Protein AF-A0A316Z2H0-F1 (afdb_monomer)

Mean predicted aligned error: 21.76 Å

Solvent-accessible surface area (backbone atoms only — not comparable to full-atom values): 9349 Å² total; per-residue (Å²): 137,85,83,83,74,70,73,88,50,58,78,60,72,73,54,81,74,76,73,54,72,86,78,50,83,75,79,82,84,76,80,70,89,84,63,73,76,82,62,99,48,74,68,82,72,55,87,59,96,74,53,71,68,60,54,53,52,52,51,50,52,53,52,53,50,51,50,50,52,51,44,41,70,78,36,76,67,56,48,99,81,66,79,25,86,70,83,69,86,74,57,73,74,58,55,57,58,50,52,58,56,48,64,77,54,66,87,75,69,83,86,52,82,67,54,56,52,52,52,52,50,52,54,51,53,55,54,58,60,73,69,59,78,88,81,75,87,82,129

Sequence (139 aa):
MSTSVPILYGPSAHVPLIKDPSLRVPPPIAAPQDLHPLPPSLADYFVYPFTLERAIVAERERREAARRAELHRLAPGWDEQGQGAVLVPTPRAQQQQQQQRAAEQATQQPRGPMDELVDHLAALDAKDQSNAPPSGPLF

Secondary structure (DSSP, 8-state):
------GGGTGGGGS-----GGGSPPPPPPPPS--PPPPSSGGGG---S--HHHHHHHHHHHHHHHHHHHHHHHSTT--TTS-S-------HHHHHHHHHHHHHHTTSPPPPHHHHHHHHHHHHHHHHHTT----PPP-

Structure (mmCIF, N/CA/C/O backbone):
data_AF-A0A316Z2H0-F1
#
_entry.id   AF-A0A316Z2H0-F1
#
loop_
_atom_site.group_PDB
_atom_site.id
_atom_site.type_symbol
_atom_site.label_atom_id
_atom_site.label_alt_id
_atom_site.label_comp_id
_atom_site.label_asym_id
_atom_site.label_entity_id
_atom_site.label_seq_id
_atom_site.pdbx_PDB_ins_code
_atom_site.Cartn_x
_atom_site.Cartn_y
_atom_site.Cartn_z
_atom_site.occupancy
_atom_site.B_iso_or_equiv
_atom_site.auth_seq_id
_atom_site.auth_comp_id
_atom_site.auth_asym_id
_atom_site.auth_atom_id
_atom_site.pdbx_PDB_model_num
ATOM 1 N N . MET A 1 1 ? 0.815 36.094 61.089 1.00 38.50 1 MET A N 1
ATOM 2 C CA . MET A 1 1 ? 1.223 37.103 60.089 1.00 38.50 1 MET A CA 1
ATOM 3 C C . MET A 1 1 ? 0.071 37.266 59.115 1.00 38.50 1 MET A C 1
ATOM 5 O O . MET A 1 1 ? -0.295 36.291 58.478 1.00 38.50 1 MET A O 1
ATOM 9 N N . SER A 1 2 ? -0.576 38.433 59.122 1.00 45.66 2 SER A N 1
ATOM 10 C CA . SER A 1 2 ? -1.806 38.709 58.369 1.00 45.66 2 SER A CA 1
ATOM 11 C C . SER A 1 2 ? -1.440 39.242 56.983 1.00 45.66 2 SER A C 1
ATOM 13 O O . SER A 1 2 ? -0.836 40.309 56.884 1.00 45.66 2 SER A O 1
ATOM 15 N N . THR A 1 3 ? -1.730 38.493 55.919 1.00 55.41 3 THR A N 1
ATOM 16 C CA . THR A 1 3 ? -1.497 38.939 54.541 1.00 55.41 3 THR A CA 1
ATOM 17 C C . THR A 1 3 ? -2.685 39.781 54.082 1.00 55.41 3 THR A C 1
ATOM 19 O O . THR A 1 3 ? -3.753 39.268 53.760 1.00 55.41 3 THR A O 1
ATOM 22 N N . SER A 1 4 ? -2.495 41.101 54.094 1.00 53.94 4 SER A N 1
ATOM 23 C CA . SER A 1 4 ? -3.435 42.082 53.546 1.00 53.94 4 SER A CA 1
ATOM 24 C C . SER A 1 4 ? -3.586 41.863 52.038 1.00 53.94 4 SER A C 1
ATOM 26 O O . SER A 1 4 ? -2.646 42.088 51.275 1.00 53.94 4 SER A O 1
ATOM 28 N N . VAL A 1 5 ? -4.751 41.376 51.608 1.00 63.56 5 VAL A N 1
ATOM 29 C CA . VAL A 1 5 ? -5.108 41.268 50.188 1.00 63.56 5 VAL A CA 1
ATOM 30 C C . VAL A 1 5 ? -5.555 42.660 49.712 1.00 63.56 5 VAL A C 1
ATOM 32 O O . VAL A 1 5 ? -6.405 43.268 50.364 1.00 63.56 5 VAL A O 1
ATOM 35 N N . PRO A 1 6 ? -5.001 43.209 48.616 1.00 58.66 6 PRO A N 1
ATOM 36 C CA . PRO A 1 6 ? -5.325 44.559 48.162 1.00 58.66 6 PRO A CA 1
ATOM 37 C C . PRO A 1 6 ? -6.818 44.722 47.818 1.00 58.66 6 PRO A C 1
ATOM 39 O O . PRO A 1 6 ? -7.381 43.964 47.028 1.00 58.66 6 PRO A O 1
ATOM 42 N N . ILE A 1 7 ? -7.430 45.771 48.384 1.00 63.41 7 ILE A N 1
ATOM 43 C CA . ILE A 1 7 ? -8.868 46.124 48.338 1.00 63.41 7 ILE A CA 1
ATOM 44 C C . ILE A 1 7 ? -9.407 46.322 46.905 1.00 63.41 7 ILE A C 1
ATOM 46 O O . ILE A 1 7 ? -10.610 46.227 46.668 1.00 63.41 7 ILE A O 1
ATOM 50 N N . LEU A 1 8 ? -8.525 46.532 45.924 1.00 60.00 8 LEU A N 1
ATOM 51 C CA . LEU A 1 8 ? -8.875 46.800 44.523 1.00 60.00 8 LEU A CA 1
ATOM 52 C C . LEU A 1 8 ? -9.614 45.645 43.824 1.00 60.00 8 LEU A C 1
ATOM 54 O O . LEU A 1 8 ? -10.297 45.879 42.833 1.00 60.00 8 LEU A O 1
ATOM 58 N N . TYR A 1 9 ? -9.519 44.421 44.348 1.00 57.22 9 TYR A N 1
ATOM 59 C CA . TYR A 1 9 ? -10.196 43.241 43.794 1.00 57.22 9 TYR A CA 1
ATOM 60 C C . TYR A 1 9 ? -11.470 42.844 44.564 1.00 57.22 9 TYR A C 1
ATOM 62 O O . TYR A 1 9 ? -12.126 41.866 44.209 1.00 57.22 9 TYR A O 1
ATOM 70 N N . GLY A 1 10 ? -11.846 43.606 45.602 1.00 65.69 10 GLY A N 1
ATOM 71 C CA . GLY A 1 10 ? -13.047 43.384 46.417 1.00 65.69 10 GLY A CA 1
ATOM 72 C C . GLY A 1 10 ? -14.365 43.296 45.627 1.00 65.69 10 GLY A C 1
ATOM 73 O O . GLY A 1 10 ? -15.106 42.337 45.838 1.00 65.69 10 GLY A O 1
ATOM 74 N N . PRO A 1 11 ? -14.666 44.216 44.686 1.00 65.81 11 PRO A N 1
ATOM 75 C CA . PRO A 1 11 ? -15.882 44.113 43.871 1.00 65.81 11 PRO A CA 1
ATOM 76 C C . PRO A 1 11 ? -15.832 42.955 42.857 1.00 65.81 11 PRO A C 1
ATOM 78 O O . PRO A 1 11 ? -16.871 42.423 42.475 1.00 65.81 11 PRO A O 1
ATOM 81 N N . SER A 1 12 ? -14.635 42.513 42.459 1.00 59.12 12 SER A N 1
ATOM 82 C CA . SER A 1 12 ? -14.424 41.413 41.506 1.00 59.12 12 SER A CA 1
ATOM 83 C C . SER A 1 12 ? -14.640 40.031 42.130 1.00 59.12 12 SER A C 1
ATOM 85 O O . SER A 1 12 ? -14.915 39.072 41.414 1.00 59.12 12 SER A O 1
ATOM 87 N N . ALA A 1 13 ? -14.545 39.920 43.459 1.00 65.31 13 ALA A N 1
ATOM 88 C CA . ALA A 1 13 ? -14.751 38.671 44.196 1.00 65.31 13 ALA A CA 1
ATOM 89 C C . ALA A 1 13 ? -16.203 38.157 44.137 1.00 65.31 13 ALA A C 1
ATOM 91 O O . ALA A 1 13 ? -16.450 36.985 44.413 1.00 65.31 13 ALA A O 1
ATOM 92 N N . HIS A 1 14 ? -17.155 39.026 43.781 1.00 63.22 14 HIS A N 1
ATOM 93 C CA . HIS A 1 14 ? -18.581 38.705 43.692 1.00 63.22 14 HIS A CA 1
ATOM 94 C C . HIS A 1 14 ? -19.081 38.545 42.248 1.00 63.22 14 HIS A C 1
ATOM 96 O O . HIS A 1 14 ? -20.269 38.322 42.025 1.00 63.22 14 HIS A O 1
ATOM 102 N N . VAL A 1 15 ? -18.189 38.650 41.256 1.00 64.38 15 VAL A N 1
ATOM 103 C CA . VAL A 1 15 ? -18.537 38.343 39.868 1.00 64.38 15 VAL A CA 1
ATOM 104 C C . VAL A 1 15 ? -18.681 36.825 39.770 1.00 64.38 15 VAL A C 1
ATOM 106 O O . VAL A 1 15 ? -17.702 36.119 40.035 1.00 64.38 15 VAL A O 1
ATOM 109 N N . PRO A 1 16 ? -19.859 36.283 39.405 1.00 61.28 16 PRO A N 1
ATOM 110 C CA . PRO A 1 16 ? -19.970 34.866 39.118 1.00 61.28 16 PRO A CA 1
ATOM 111 C C . PRO A 1 16 ? -19.069 34.595 37.916 1.00 61.28 16 PRO A C 1
ATOM 113 O O . PRO A 1 16 ? -19.405 34.934 36.784 1.00 61.28 16 PRO A O 1
ATOM 116 N N . LEU A 1 17 ? -17.884 34.039 38.174 1.00 67.88 17 LEU A N 1
ATOM 117 C CA . LEU A 1 17 ? -16.990 33.553 37.136 1.00 67.88 17 LEU A CA 1
ATOM 118 C C . LEU A 1 17 ? -17.787 32.505 36.367 1.00 67.88 17 LEU A C 1
ATOM 120 O O . LEU A 1 17 ? -17.960 31.379 36.843 1.00 67.88 17 LEU A O 1
ATOM 124 N N . ILE A 1 18 ? -18.324 32.891 35.208 1.00 65.06 18 ILE A N 1
ATOM 125 C CA . ILE A 1 18 ? -18.903 31.954 34.257 1.00 65.06 18 ILE A CA 1
ATOM 126 C C . ILE A 1 18 ? -17.743 31.037 33.914 1.00 65.06 18 ILE A C 1
ATOM 128 O O . ILE A 1 18 ? -16.824 31.423 33.196 1.00 65.06 18 ILE A O 1
ATOM 132 N N . LYS A 1 19 ? -17.718 29.860 34.545 1.00 65.94 19 LYS A N 1
ATOM 133 C CA . LYS A 1 19 ? -16.667 28.884 34.305 1.00 65.94 19 LYS A CA 1
ATOM 134 C C . LYS A 1 19 ? -16.809 28.473 32.858 1.00 65.94 19 LYS A C 1
ATOM 136 O O . LYS A 1 19 ? -17.750 27.733 32.547 1.00 65.94 19 LYS A O 1
ATOM 141 N N . ASP A 1 20 ? -15.911 29.009 32.035 1.00 74.19 20 ASP A N 1
ATOM 142 C CA . ASP A 1 20 ? -15.793 28.707 30.620 1.00 74.19 20 ASP A CA 1
ATOM 143 C C . ASP A 1 20 ? -15.959 27.190 30.463 1.00 74.19 20 ASP A C 1
ATOM 145 O O . ASP A 1 20 ? -15.248 26.428 31.133 1.00 74.19 20 ASP A O 1
ATOM 149 N N . PRO A 1 21 ? -16.951 26.727 29.684 1.00 68.81 21 PRO A N 1
ATOM 150 C CA . PRO A 1 21 ? -17.181 25.301 29.499 1.00 68.81 21 PRO A CA 1
ATOM 151 C C . PRO A 1 21 ? -15.925 24.571 28.998 1.00 68.81 21 PRO A C 1
ATOM 153 O O . PRO A 1 21 ? -15.771 23.392 29.302 1.00 68.81 21 PRO A O 1
ATOM 156 N N . SER A 1 22 ? -14.994 25.273 28.343 1.00 72.69 22 SER A N 1
ATOM 157 C CA . SER A 1 22 ? -13.702 24.757 27.870 1.00 72.69 22 SER A CA 1
ATOM 158 C C . SER A 1 22 ? -12.724 24.408 29.000 1.00 72.69 22 SER A C 1
ATOM 160 O O . SER A 1 22 ? -11.786 23.647 28.788 1.00 72.69 22 SER A O 1
ATOM 162 N N . LEU A 1 23 ? -12.934 24.940 30.211 1.00 72.25 23 LEU A N 1
ATOM 163 C CA . LEU A 1 23 ? -12.147 24.614 31.408 1.00 72.25 23 LEU A CA 1
ATOM 164 C C . LEU A 1 23 ? -12.725 23.427 32.195 1.00 72.25 23 LEU A C 1
ATOM 166 O O . LEU A 1 23 ? -12.193 23.061 33.245 1.00 72.25 23 LEU A O 1
ATOM 170 N N . ARG A 1 24 ? -13.834 22.837 31.735 1.00 76.19 24 ARG A N 1
ATOM 171 C CA . ARG A 1 24 ? -14.420 21.640 32.344 1.00 76.19 24 ARG A CA 1
ATOM 172 C C . ARG A 1 24 ? -13.869 20.415 31.636 1.00 76.19 24 ARG A C 1
ATOM 174 O O . ARG A 1 24 ? -13.827 20.369 30.412 1.00 76.19 24 ARG A O 1
ATOM 181 N N . VAL A 1 25 ? -13.492 19.403 32.410 1.00 83.94 25 VAL A N 1
ATOM 182 C CA . VAL A 1 25 ? -13.171 18.087 31.853 1.00 83.94 25 VAL A CA 1
ATOM 183 C C . VAL A 1 25 ? -14.446 17.544 31.193 1.00 83.94 25 VAL A C 1
ATOM 185 O O . VAL A 1 25 ? -15.471 17.463 31.880 1.00 83.94 25 VAL A O 1
ATOM 188 N N . PRO A 1 26 ? -14.428 17.217 29.887 1.00 85.88 26 PRO A N 1
ATOM 189 C CA . PRO A 1 26 ? -15.577 16.610 29.232 1.00 85.88 26 PRO A CA 1
ATOM 190 C C . PRO A 1 26 ? -15.982 15.311 29.941 1.00 85.88 26 PRO A C 1
ATOM 192 O O . PRO A 1 26 ? -15.111 14.601 30.455 1.00 85.88 26 PRO A O 1
ATOM 195 N N . PRO A 1 27 ? -17.281 14.972 29.979 1.00 85.06 27 PRO A N 1
ATOM 196 C CA . PRO A 1 27 ? -17.705 13.686 30.508 1.00 85.06 27 PRO A CA 1
ATOM 197 C C . PRO A 1 27 ? -17.043 12.546 29.711 1.00 85.06 27 PRO A C 1
ATOM 199 O O . PRO A 1 27 ? -16.862 12.675 28.496 1.00 85.06 27 PRO A O 1
ATOM 202 N N . PRO A 1 28 ? -16.677 11.433 30.369 1.00 87.81 28 PRO A N 1
ATOM 203 C CA . PRO A 1 28 ? -16.083 10.293 29.687 1.00 87.81 28 PRO A CA 1
ATOM 204 C C . PRO A 1 28 ? -17.064 9.729 28.655 1.00 87.81 28 PRO A C 1
ATOM 206 O O . PRO A 1 28 ? -18.257 9.581 28.925 1.00 87.81 28 PRO A O 1
ATOM 209 N N . ILE A 1 29 ? -16.553 9.408 27.467 1.00 84.69 29 ILE A N 1
ATOM 210 C CA . ILE A 1 29 ? -17.350 8.800 26.401 1.00 84.69 29 ILE A CA 1
ATOM 211 C C . ILE A 1 29 ? -17.702 7.374 26.838 1.00 84.69 29 ILE A C 1
ATOM 213 O O . ILE A 1 29 ? -16.813 6.561 27.089 1.00 84.69 29 ILE A O 1
ATOM 217 N N . ALA A 1 30 ? -18.997 7.074 26.944 1.00 86.19 30 ALA A N 1
ATOM 218 C CA . ALA A 1 30 ? -19.465 5.714 27.172 1.00 86.19 30 ALA A CA 1
ATOM 219 C C . ALA A 1 30 ? -19.389 4.922 25.861 1.00 86.19 30 ALA A C 1
ATOM 221 O O . ALA A 1 30 ? -19.844 5.397 24.818 1.00 86.19 30 ALA A O 1
ATOM 222 N N . ALA A 1 31 ? -18.826 3.715 25.914 1.00 81.75 31 ALA A N 1
ATOM 223 C CA . ALA A 1 31 ? -18.862 2.811 24.775 1.00 81.75 31 ALA A CA 1
ATOM 224 C C . ALA A 1 31 ? -20.319 2.384 24.494 1.00 81.75 31 ALA A C 1
ATOM 226 O O . ALA A 1 31 ? -21.063 2.112 25.444 1.00 81.75 31 ALA A O 1
ATOM 227 N N . PRO A 1 32 ? -20.749 2.329 23.222 1.00 84.44 32 PRO A N 1
ATOM 228 C CA . PRO A 1 32 ? -22.066 1.810 22.878 1.00 84.44 32 PRO A CA 1
ATOM 229 C C . PRO A 1 32 ? -22.183 0.337 23.292 1.00 84.44 32 PRO A C 1
ATOM 231 O O . PRO A 1 32 ? -21.220 -0.422 23.199 1.00 84.44 32 PRO A O 1
ATOM 234 N N . GLN A 1 33 ? -23.372 -0.064 23.750 1.00 79.50 33 GLN A N 1
ATOM 235 C CA . GLN A 1 33 ? -23.625 -1.439 24.205 1.00 79.50 33 GLN A CA 1
ATOM 236 C C . GLN A 1 33 ? -23.672 -2.452 23.055 1.00 79.50 33 GLN A C 1
ATOM 238 O O . GLN A 1 33 ? -23.434 -3.633 23.278 1.00 79.50 33 GLN A O 1
ATOM 243 N N . ASP A 1 34 ? -23.945 -1.992 21.834 1.00 79.25 34 ASP A N 1
ATOM 244 C CA . ASP A 1 34 ? -24.004 -2.828 20.633 1.00 79.25 34 ASP A CA 1
ATOM 245 C C . ASP A 1 34 ? -22.657 -2.835 19.894 1.00 79.25 34 ASP A C 1
ATOM 247 O O . ASP A 1 34 ? -22.543 -2.535 18.706 1.00 79.25 34 ASP A O 1
ATOM 251 N N . LEU A 1 35 ? -21.587 -3.103 20.643 1.00 76.06 35 LEU A N 1
ATOM 252 C CA . LEU A 1 35 ? -20.312 -3.483 20.053 1.00 76.06 35 LEU A CA 1
ATOM 253 C C . LEU A 1 35 ? -20.401 -4.971 19.734 1.00 76.06 35 LEU A C 1
ATOM 255 O O . LEU A 1 35 ? -20.277 -5.814 20.624 1.00 76.06 35 LEU A O 1
ATOM 259 N N . HIS A 1 36 ? -20.625 -5.293 18.461 1.00 70.44 36 HIS A N 1
ATOM 260 C CA . HIS A 1 36 ? -20.479 -6.662 17.987 1.00 70.44 36 HIS A CA 1
ATOM 261 C C . HIS A 1 36 ? -19.114 -7.219 18.421 1.00 70.44 36 HIS A C 1
ATOM 263 O O . HIS A 1 36 ? -18.117 -6.484 18.410 1.00 70.44 36 HIS A O 1
ATOM 269 N N . PRO A 1 37 ? -19.050 -8.495 18.834 1.00 81.31 37 PRO A N 1
ATOM 270 C CA . PRO A 1 37 ? -17.797 -9.080 19.277 1.00 81.31 37 PRO A CA 1
ATOM 271 C C . PRO A 1 37 ? -16.759 -8.971 18.162 1.00 81.31 37 PRO A C 1
ATOM 273 O O . PRO A 1 37 ? -17.072 -9.183 16.989 1.00 81.31 37 PRO A O 1
ATOM 276 N N . LEU A 1 38 ? -15.518 -8.654 18.543 1.00 71.12 38 LEU A N 1
ATOM 277 C CA . LEU A 1 38 ? -14.402 -8.672 17.609 1.00 71.12 38 LEU A CA 1
ATOM 278 C C . LEU A 1 38 ? -14.323 -10.088 17.009 1.00 71.12 38 LEU A C 1
ATOM 280 O O . LEU A 1 38 ? -14.172 -11.051 17.771 1.00 71.12 38 LEU A O 1
ATOM 284 N N . PRO A 1 39 ? -14.454 -10.248 15.683 1.00 78.31 39 PRO A N 1
ATOM 285 C CA . PRO A 1 39 ? -14.320 -11.548 15.070 1.00 78.31 39 PRO A CA 1
ATOM 286 C C . PRO A 1 39 ? -12.874 -12.015 15.226 1.00 78.31 39 PRO A C 1
ATOM 288 O O . PRO A 1 39 ? -11.957 -11.198 15.358 1.00 78.31 39 PRO A O 1
ATOM 291 N N . PRO A 1 40 ? -12.641 -13.333 15.186 1.00 81.94 40 PRO A N 1
ATOM 292 C CA . PRO A 1 40 ? -11.293 -13.884 15.275 1.00 81.94 40 PRO A CA 1
ATOM 293 C C . PRO A 1 40 ? -10.374 -13.374 14.151 1.00 81.94 40 PRO A C 1
ATOM 295 O O . PRO A 1 40 ? -9.155 -13.404 14.303 1.00 81.94 40 PRO A O 1
ATOM 298 N N . SER A 1 41 ? -10.947 -12.891 13.042 1.00 83.00 41 SER A N 1
ATOM 299 C CA . SER A 1 41 ? -10.241 -12.286 11.918 1.00 83.00 41 SER A CA 1
ATOM 300 C C . SER A 1 41 ? -10.869 -10.950 11.522 1.00 83.00 41 SER A C 1
ATOM 302 O O . SER A 1 41 ? -12.076 -10.848 11.322 1.00 83.00 41 SER A O 1
ATOM 304 N N . LEU A 1 42 ? -10.031 -9.928 11.323 1.00 73.62 42 LEU A N 1
ATOM 305 C CA . LEU A 1 42 ? -10.439 -8.607 10.823 1.00 73.62 42 LEU A CA 1
ATOM 306 C C . LEU A 1 42 ? -11.047 -8.679 9.408 1.00 73.62 42 LEU A C 1
ATOM 308 O O . LEU A 1 42 ? -11.824 -7.808 9.020 1.00 73.62 42 LEU A O 1
ATOM 312 N N . ALA A 1 43 ? -10.711 -9.732 8.652 1.00 73.50 43 ALA A N 1
ATOM 313 C CA . ALA A 1 43 ? -11.191 -9.938 7.291 1.00 73.50 43 ALA A CA 1
ATOM 314 C C . ALA A 1 43 ? -12.719 -10.028 7.195 1.00 73.50 43 ALA A C 1
ATOM 316 O O . ALA A 1 43 ? -13.285 -9.592 6.197 1.00 73.50 43 ALA A O 1
ATOM 317 N N . ASP A 1 44 ? -13.385 -10.505 8.247 1.00 75.00 44 ASP A N 1
ATOM 318 C CA . ASP A 1 44 ? -14.837 -10.702 8.259 1.00 75.00 44 ASP A CA 1
ATOM 319 C C . ASP A 1 44 ? -15.616 -9.371 8.315 1.00 75.00 44 ASP A C 1
ATOM 321 O O . ASP A 1 44 ? -16.787 -9.322 7.946 1.00 75.00 44 ASP A O 1
ATOM 325 N N . TYR A 1 45 ? -14.959 -8.273 8.723 1.00 69.75 45 TYR A N 1
ATOM 326 C CA . TYR A 1 45 ? -15.516 -6.913 8.674 1.00 69.75 45 TYR A CA 1
ATOM 327 C C . TYR A 1 45 ? -15.132 -6.133 7.416 1.00 69.75 45 TYR A C 1
ATOM 329 O O . TYR A 1 45 ? -15.683 -5.053 7.173 1.00 69.75 45 TYR A O 1
ATOM 337 N N . PHE A 1 46 ? -14.208 -6.641 6.596 1.00 74.75 46 PHE A N 1
ATOM 338 C CA . PHE A 1 46 ? -13.882 -6.004 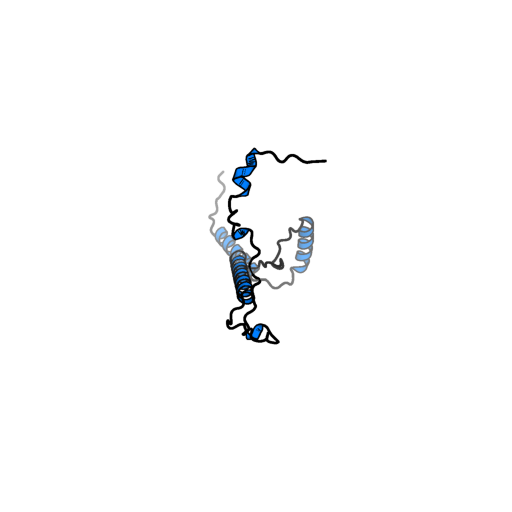5.327 1.00 74.75 46 PHE A CA 1
ATOM 339 C C . PHE A 1 46 ? -14.981 -6.299 4.305 1.00 74.75 46 PHE A C 1
ATOM 341 O O . PHE A 1 46 ? -14.906 -7.217 3.499 1.00 74.75 46 PHE A O 1
ATOM 348 N N . VAL A 1 47 ? -16.013 -5.456 4.323 1.00 73.06 47 VAL A N 1
ATOM 349 C CA . VAL A 1 47 ? -17.114 -5.464 3.346 1.00 73.06 47 VAL A CA 1
ATOM 350 C C . VAL A 1 47 ? -16.615 -5.140 1.930 1.00 73.06 47 VAL A C 1
ATOM 352 O O . VAL A 1 47 ? -17.259 -5.489 0.942 1.00 73.06 47 VAL A O 1
ATOM 355 N N . TYR A 1 48 ? -15.455 -4.490 1.810 1.00 69.31 48 TYR A N 1
ATOM 356 C CA . TYR A 1 48 ? -14.921 -4.052 0.530 1.00 69.31 48 TYR A CA 1
ATOM 357 C C . TYR A 1 48 ? -13.799 -4.967 0.013 1.00 69.31 48 TYR A C 1
ATOM 359 O O . TYR A 1 48 ? -12.813 -5.187 0.714 1.00 69.31 48 TYR A O 1
ATOM 367 N N . PRO A 1 49 ? -13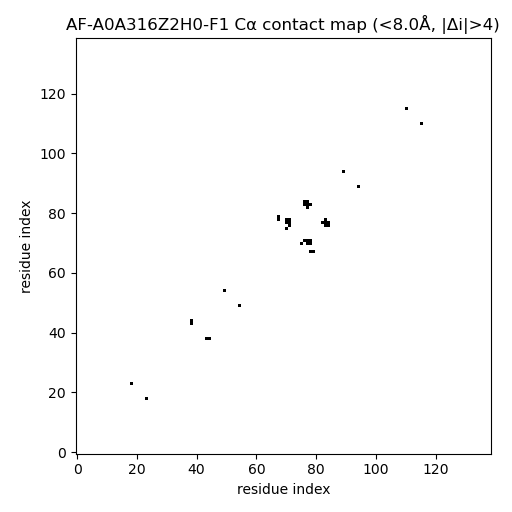.886 -5.439 -1.247 1.00 67.56 49 PRO A N 1
ATOM 368 C CA . PRO A 1 49 ? -12.899 -6.340 -1.853 1.00 67.56 49 PRO A CA 1
ATOM 369 C C . PRO A 1 49 ? -11.597 -5.636 -2.273 1.00 67.56 49 PRO A C 1
ATOM 371 O O . PRO A 1 49 ? -10.697 -6.275 -2.824 1.00 67.56 49 PRO A O 1
ATOM 374 N N . PHE A 1 50 ? -11.504 -4.318 -2.070 1.00 62.50 50 PHE A N 1
ATOM 375 C CA . PHE A 1 50 ? -10.322 -3.530 -2.387 1.00 62.50 50 PHE A CA 1
ATOM 376 C C . PHE A 1 50 ? -9.548 -3.231 -1.102 1.00 62.50 50 PHE A C 1
ATOM 378 O O . PHE A 1 50 ? -9.997 -2.498 -0.227 1.00 62.50 50 PHE A O 1
ATOM 385 N N . THR A 1 51 ? -8.357 -3.805 -0.997 1.00 71.88 51 THR A N 1
ATOM 386 C CA . THR A 1 51 ? -7.358 -3.403 -0.011 1.00 71.88 51 THR A CA 1
ATOM 387 C C . THR A 1 51 ? -6.410 -2.415 -0.686 1.00 71.88 51 THR A C 1
ATOM 389 O O . THR A 1 51 ? -6.018 -2.606 -1.845 1.00 71.88 51 THR A O 1
ATOM 392 N N . LEU A 1 52 ? -6.079 -1.316 -0.003 1.00 75.31 52 LEU A N 1
ATOM 393 C CA . LEU A 1 52 ? -5.217 -0.266 -0.561 1.00 75.31 52 LEU A CA 1
ATOM 394 C C . LEU A 1 52 ? -3.846 -0.831 -0.947 1.00 75.31 52 LEU A C 1
ATOM 396 O O . LEU A 1 52 ? -3.278 -0.457 -1.969 1.00 75.31 52 LEU A O 1
ATOM 400 N N . GLU A 1 53 ? -3.364 -1.802 -0.183 1.00 76.88 53 GLU A N 1
ATOM 401 C CA . GLU A 1 53 ? -2.120 -2.528 -0.392 1.00 76.88 53 GLU A CA 1
ATOM 402 C C . GLU A 1 53 ? -2.086 -3.182 -1.775 1.00 76.88 53 GLU A C 1
ATOM 404 O O . GLU A 1 53 ? -1.105 -3.046 -2.505 1.00 76.88 53 GLU A O 1
ATOM 409 N N . ARG A 1 54 ? -3.182 -3.837 -2.182 1.00 81.38 54 ARG A N 1
ATOM 410 C CA . ARG A 1 54 ? -3.263 -4.508 -3.485 1.00 81.38 54 ARG A CA 1
ATOM 411 C C . ARG A 1 54 ? -3.260 -3.507 -4.638 1.00 81.38 54 ARG A C 1
ATOM 413 O O . ARG A 1 54 ? -2.611 -3.757 -5.650 1.00 81.38 54 ARG A O 1
ATOM 420 N N . ALA A 1 55 ? -3.955 -2.381 -4.484 1.00 84.12 55 ALA A N 1
ATOM 421 C CA . ALA A 1 55 ? -3.976 -1.326 -5.495 1.00 84.12 55 ALA A CA 1
ATOM 422 C C . ALA A 1 55 ? -2.598 -0.659 -5.655 1.00 84.12 55 ALA A C 1
ATOM 424 O O . ALA A 1 55 ? -2.151 -0.435 -6.777 1.00 84.12 55 ALA A O 1
ATOM 425 N N . ILE A 1 56 ? -1.895 -0.402 -4.547 1.00 86.62 56 ILE A N 1
ATOM 426 C CA . ILE A 1 56 ? -0.556 0.204 -4.552 1.00 86.62 56 ILE A CA 1
ATOM 427 C C . ILE A 1 56 ? 0.472 -0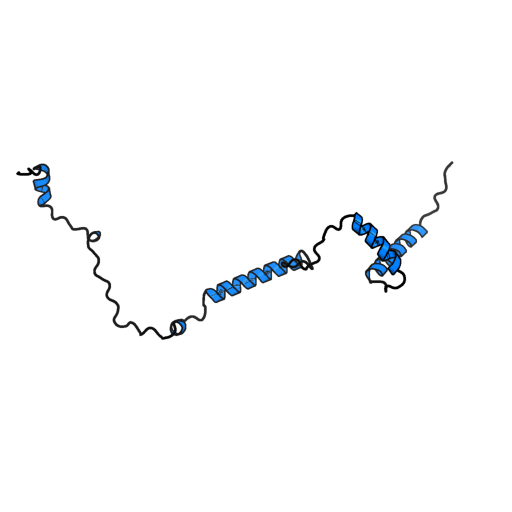.731 -5.202 1.00 86.62 56 ILE A C 1
ATOM 429 O O . ILE A 1 56 ? 1.288 -0.279 -6.007 1.00 86.62 56 ILE A O 1
ATOM 433 N N . VAL A 1 57 ? 0.426 -2.033 -4.892 1.00 89.62 57 VAL A N 1
ATOM 434 C CA . VAL A 1 57 ? 1.311 -3.034 -5.513 1.00 89.62 57 VAL A CA 1
ATOM 435 C C . VAL A 1 57 ? 1.053 -3.130 -7.018 1.00 89.62 57 VAL A C 1
ATOM 437 O O . VAL A 1 57 ? 2.001 -3.047 -7.797 1.00 89.62 57 VAL A O 1
ATOM 440 N N . ALA A 1 58 ? -0.212 -3.218 -7.437 1.00 89.31 58 ALA A N 1
ATOM 441 C CA . ALA A 1 58 ? -0.570 -3.294 -8.853 1.00 89.31 58 ALA A CA 1
ATOM 442 C C . ALA A 1 58 ? -0.133 -2.044 -9.640 1.00 89.31 58 ALA A C 1
ATOM 444 O O . ALA A 1 58 ? 0.378 -2.152 -10.755 1.00 89.31 58 ALA A O 1
ATOM 445 N N . GLU A 1 59 ? -0.287 -0.852 -9.058 1.00 92.31 59 GLU A N 1
ATOM 446 C CA . GLU A 1 59 ? 0.141 0.393 -9.702 1.00 92.31 59 GLU A CA 1
ATOM 447 C C . GLU A 1 59 ? 1.668 0.471 -9.832 1.00 92.31 59 GLU A C 1
ATOM 449 O O . GLU A 1 59 ? 2.195 0.888 -10.868 1.00 92.31 59 GLU A O 1
ATOM 454 N N . ARG A 1 60 ? 2.399 0.006 -8.812 1.00 92.88 60 ARG A N 1
ATOM 455 C CA . ARG A 1 60 ? 3.861 -0.085 -8.860 1.00 92.88 60 ARG A CA 1
ATOM 456 C C . ARG A 1 60 ? 4.326 -1.003 -9.991 1.00 92.88 60 ARG A C 1
ATOM 458 O O . ARG A 1 60 ? 5.176 -0.596 -10.780 1.00 92.88 60 ARG A O 1
ATOM 465 N N . GLU A 1 61 ? 3.759 -2.202 -10.098 1.00 93.69 61 GLU A N 1
ATOM 466 C CA . GLU A 1 61 ? 4.095 -3.161 -11.159 1.00 93.69 61 GLU A CA 1
ATOM 467 C C . GLU A 1 61 ? 3.806 -2.592 -12.550 1.00 93.69 61 GLU A C 1
ATOM 469 O O . GLU A 1 61 ? 4.631 -2.700 -13.459 1.00 93.69 61 GLU A O 1
ATOM 474 N N . ARG A 1 62 ? 2.665 -1.913 -12.710 1.00 94.31 62 ARG A N 1
ATOM 475 C CA . ARG A 1 62 ? 2.292 -1.259 -13.967 1.00 94.31 62 ARG A CA 1
ATOM 476 C C . ARG A 1 62 ? 3.308 -0.197 -14.379 1.00 94.31 62 ARG A C 1
ATOM 478 O O . ARG A 1 62 ? 3.691 -0.126 -15.548 1.00 94.31 62 ARG A O 1
ATOM 485 N N . ARG A 1 63 ? 3.765 0.613 -13.422 1.00 94.25 63 ARG A N 1
ATOM 486 C CA . ARG A 1 63 ? 4.763 1.661 -13.655 1.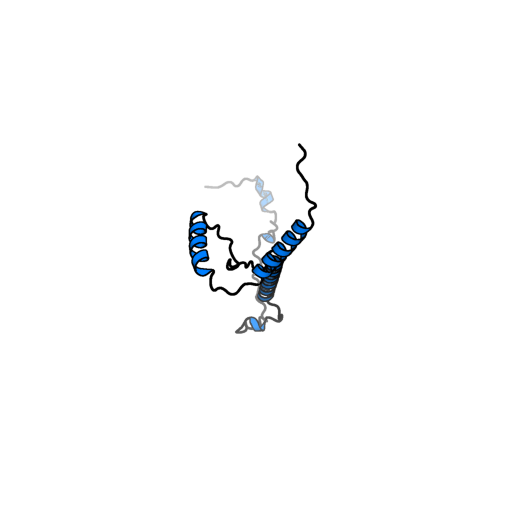00 94.25 63 ARG A CA 1
ATOM 487 C C . ARG A 1 63 ? 6.134 1.080 -14.003 1.00 94.25 63 ARG A C 1
ATOM 489 O O . ARG A 1 63 ? 6.793 1.587 -14.908 1.00 94.25 63 ARG A O 1
ATOM 496 N N . GLU A 1 64 ? 6.548 0.011 -13.328 1.00 91.44 64 GLU A N 1
ATOM 497 C CA . GLU A 1 64 ? 7.797 -0.699 -13.632 1.00 91.44 64 GLU A CA 1
ATOM 498 C C . GLU A 1 64 ? 7.757 -1.347 -15.025 1.00 91.44 64 GLU A C 1
ATOM 500 O O . GLU A 1 64 ? 8.709 -1.217 -15.793 1.00 91.44 64 GLU A O 1
ATOM 505 N N . ALA A 1 65 ? 6.635 -1.963 -15.405 1.00 91.19 65 ALA A N 1
ATOM 506 C CA . ALA A 1 65 ? 6.447 -2.521 -16.742 1.00 91.19 65 ALA A CA 1
ATOM 507 C C . ALA A 1 65 ? 6.508 -1.441 -17.835 1.00 91.19 65 ALA A C 1
ATOM 509 O O . ALA A 1 65 ? 7.176 -1.633 -18.852 1.00 91.19 65 ALA A O 1
ATOM 510 N N . ALA A 1 66 ? 5.868 -0.288 -17.613 1.00 92.81 66 ALA A N 1
ATOM 511 C CA . ALA A 1 66 ? 5.928 0.842 -18.538 1.00 92.81 66 ALA A CA 1
ATOM 512 C C . ALA A 1 66 ? 7.365 1.359 -18.710 1.00 92.81 66 ALA A C 1
ATOM 514 O O . ALA A 1 66 ? 7.815 1.550 -19.839 1.00 92.81 66 ALA A O 1
ATOM 515 N N . ARG A 1 67 ? 8.109 1.505 -17.605 1.00 91.25 67 ARG A N 1
ATOM 516 C CA . ARG A 1 67 ? 9.519 1.920 -17.630 1.00 91.25 67 ARG A CA 1
ATOM 517 C C . ARG A 1 67 ? 10.385 0.944 -18.424 1.00 91.25 67 ARG A C 1
ATOM 519 O O . ARG A 1 67 ? 11.191 1.370 -19.244 1.00 91.25 67 ARG A O 1
ATOM 526 N N . ARG A 1 68 ? 10.207 -0.362 -18.214 1.00 89.25 68 ARG A N 1
ATOM 527 C CA . ARG A 1 68 ? 10.948 -1.394 -18.957 1.00 89.25 68 ARG A CA 1
ATOM 528 C C . ARG A 1 68 ? 10.609 -1.387 -20.443 1.00 89.25 68 ARG A C 1
ATOM 530 O O . ARG A 1 68 ? 11.509 -1.525 -21.262 1.00 89.25 68 ARG A O 1
ATOM 537 N N . ALA A 1 69 ? 9.340 -1.191 -20.797 1.00 89.88 69 ALA A N 1
ATOM 538 C CA . ALA A 1 69 ? 8.926 -1.078 -22.193 1.00 89.88 69 ALA A CA 1
ATOM 539 C C . ALA A 1 69 ? 9.530 0.164 -22.872 1.00 89.88 69 ALA A C 1
ATOM 541 O O . ALA A 1 69 ? 9.971 0.086 -24.018 1.00 89.88 69 ALA A O 1
ATOM 542 N N . GLU A 1 70 ? 9.590 1.295 -22.164 1.00 90.19 70 GLU A N 1
ATOM 543 C CA . GLU A 1 70 ? 10.247 2.512 -22.643 1.00 90.19 70 GLU A CA 1
ATOM 544 C C . GLU A 1 70 ? 11.756 2.303 -22.827 1.00 90.19 70 GLU A C 1
ATOM 546 O O . GLU A 1 70 ? 12.289 2.625 -23.889 1.00 90.19 70 GLU A O 1
ATOM 551 N N . LEU A 1 71 ? 12.429 1.688 -21.850 1.00 86.31 71 LEU A N 1
ATOM 552 C CA . LEU A 1 71 ? 13.847 1.342 -21.951 1.00 86.31 71 LEU A CA 1
ATOM 553 C C . LEU A 1 71 ? 14.108 0.430 -23.156 1.00 86.31 71 LEU A C 1
ATOM 555 O O . LEU A 1 71 ? 14.985 0.717 -23.962 1.00 86.31 71 LEU A O 1
ATOM 559 N N . HIS A 1 72 ? 13.299 -0.618 -23.326 1.00 85.00 72 HIS A N 1
ATOM 560 C CA . HIS A 1 72 ? 13.415 -1.555 -24.442 1.00 85.00 72 HIS A CA 1
ATOM 561 C C . HIS A 1 72 ? 13.177 -0.879 -25.801 1.00 85.00 72 HIS A C 1
ATOM 563 O O . HIS A 1 72 ? 13.775 -1.262 -26.804 1.00 85.00 72 HIS A O 1
ATOM 569 N N . ARG A 1 73 ? 12.315 0.146 -25.846 1.00 89.75 73 ARG A N 1
ATOM 570 C CA . ARG A 1 73 ? 12.097 0.963 -27.045 1.00 89.75 73 ARG A CA 1
ATOM 571 C C . ARG A 1 73 ? 13.301 1.856 -27.361 1.00 89.75 73 ARG A C 1
ATOM 573 O O . 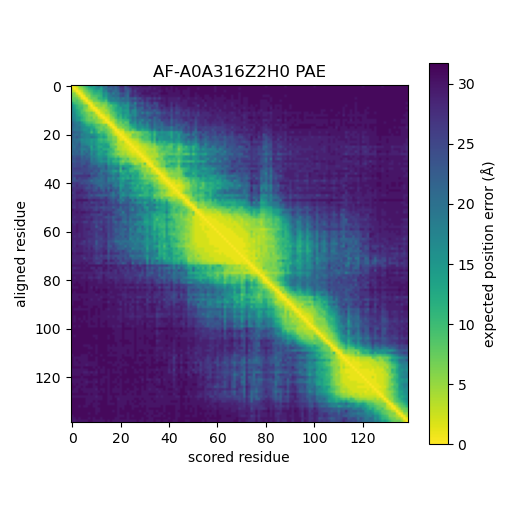ARG A 1 73 ? 13.638 1.998 -28.532 1.00 89.75 73 ARG A O 1
ATOM 580 N N . LEU A 1 74 ? 13.899 2.490 -26.351 1.00 86.62 74 LEU A N 1
ATOM 581 C CA . LEU A 1 74 ? 15.026 3.418 -26.517 1.00 86.62 74 LEU A CA 1
ATOM 582 C C . LEU A 1 74 ? 16.354 2.696 -26.772 1.00 86.62 74 LEU A C 1
ATOM 584 O O . LEU A 1 74 ? 17.179 3.184 -27.539 1.00 86.62 74 LEU A O 1
ATOM 588 N N . ALA A 1 75 ? 16.557 1.547 -26.136 1.00 78.06 75 ALA A N 1
ATOM 589 C CA . ALA A 1 75 ? 17.783 0.768 -26.195 1.00 78.06 75 ALA A CA 1
ATOM 590 C C . ALA A 1 75 ? 17.446 -0.735 -26.264 1.00 78.06 75 ALA A C 1
ATOM 592 O O . ALA A 1 75 ? 17.408 -1.422 -25.238 1.00 78.06 75 ALA A O 1
ATOM 593 N N . PRO A 1 76 ? 17.194 -1.268 -27.473 1.00 79.56 76 PRO A N 1
ATOM 594 C CA . PRO A 1 76 ? 16.967 -2.695 -27.671 1.00 79.56 76 PRO A CA 1
ATOM 595 C C . PRO A 1 76 ? 18.179 -3.494 -27.171 1.00 79.56 76 PRO A C 1
ATOM 597 O O . PRO A 1 76 ? 19.303 -3.264 -27.613 1.00 79.56 76 PRO A O 1
ATOM 600 N N . GLY A 1 77 ? 17.962 -4.417 -26.231 1.00 75.44 77 GLY A N 1
ATOM 601 C CA . GLY A 1 77 ? 19.027 -5.235 -25.636 1.00 75.44 77 GLY A CA 1
ATOM 602 C C . GLY A 1 77 ? 19.713 -4.638 -24.403 1.00 75.44 77 GLY A C 1
ATOM 603 O O . GLY A 1 77 ? 20.630 -5.266 -23.882 1.00 75.44 77 GLY A O 1
ATOM 604 N N . TRP A 1 78 ? 19.277 -3.472 -23.912 1.00 70.44 78 TRP A N 1
ATOM 605 C CA . TRP A 1 78 ? 19.634 -2.983 -22.578 1.00 70.44 78 TRP A CA 1
ATOM 606 C C . TRP A 1 78 ? 18.593 -3.425 -21.553 1.00 70.44 78 TRP A C 1
ATOM 608 O O . TRP A 1 78 ? 17.393 -3.215 -21.725 1.00 70.44 78 TRP A O 1
ATOM 618 N N . ASP A 1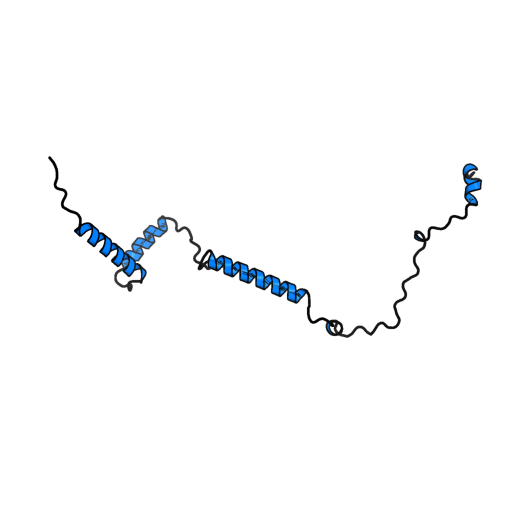 79 ? 19.059 -4.014 -20.464 1.00 74.50 79 ASP A N 1
ATOM 619 C CA . ASP A 1 79 ? 18.260 -4.413 -19.317 1.00 74.50 79 ASP A CA 1
ATOM 620 C C . ASP A 1 79 ? 18.645 -3.586 -18.078 1.00 74.50 79 ASP A C 1
ATOM 622 O O . ASP A 1 79 ? 19.772 -3.120 -17.917 1.00 74.50 79 ASP A O 1
ATOM 626 N N . GLU A 1 80 ? 17.698 -3.398 -17.154 1.00 67.06 80 GLU A N 1
ATOM 627 C CA . GLU A 1 80 ? 17.957 -2.681 -15.891 1.00 67.06 80 GLU A CA 1
ATOM 628 C C . GLU A 1 80 ? 18.954 -3.428 -14.976 1.00 67.06 80 GLU A C 1
ATOM 630 O O . GLU A 1 80 ? 19.423 -2.869 -13.987 1.00 67.06 80 GLU A O 1
ATOM 635 N N . GLN A 1 81 ? 19.267 -4.689 -15.296 1.00 67.75 81 GLN A N 1
ATOM 636 C CA . GLN A 1 81 ? 20.158 -5.577 -14.544 1.00 67.75 81 GLN A CA 1
ATOM 637 C C . GLN A 1 81 ? 21.608 -5.566 -15.060 1.00 67.75 81 GLN A C 1
ATOM 639 O O . GLN A 1 81 ? 22.467 -6.194 -14.441 1.00 67.75 81 GLN A O 1
ATOM 644 N N . GLY A 1 82 ? 21.898 -4.831 -16.142 1.00 60.47 82 GLY A N 1
ATOM 645 C CA . GLY A 1 82 ? 23.250 -4.676 -16.684 1.00 60.47 82 GLY A CA 1
ATOM 646 C C . GLY A 1 82 ? 23.824 -5.937 -17.341 1.00 60.47 82 GLY A C 1
ATOM 647 O O . GLY A 1 82 ? 25.046 -6.073 -17.397 1.00 60.47 82 GLY A O 1
ATOM 648 N N . GLN A 1 83 ? 22.977 -6.865 -17.799 1.00 60.25 83 GLN A N 1
ATOM 649 C CA . GLN A 1 83 ? 23.377 -8.071 -18.540 1.00 60.25 83 GLN A CA 1
ATOM 650 C C . GLN A 1 83 ? 23.311 -7.883 -20.063 1.00 60.25 83 GLN A C 1
ATOM 652 O O . GLN A 1 83 ? 23.894 -8.667 -20.812 1.00 60.25 83 GLN A O 1
ATOM 657 N N . GLY A 1 84 ? 22.639 -6.836 -20.535 1.00 59.75 84 GLY A N 1
ATOM 658 C CA . GLY A 1 84 ? 22.786 -6.298 -21.877 1.00 59.75 84 GLY A CA 1
ATOM 659 C C . GLY A 1 84 ? 24.234 -5.888 -22.087 1.00 59.75 84 GLY A C 1
ATOM 660 O O . GLY A 1 84 ? 24.862 -5.417 -21.143 1.00 59.75 84 GLY A O 1
ATOM 661 N N . ALA A 1 85 ? 24.774 -6.116 -23.289 1.00 60.38 85 ALA A N 1
ATOM 662 C CA . ALA A 1 85 ? 26.192 -5.962 -23.610 1.00 60.38 85 ALA A CA 1
ATOM 663 C C . ALA A 1 85 ? 26.728 -4.585 -23.183 1.00 60.38 85 ALA A C 1
ATOM 665 O O . ALA A 1 85 ? 26.717 -3.619 -23.948 1.00 60.38 85 ALA A O 1
ATOM 666 N N . VAL A 1 86 ? 27.196 -4.496 -21.937 1.00 63.50 86 VAL A N 1
ATOM 667 C CA . VAL A 1 86 ? 27.901 -3.342 -21.408 1.00 63.50 86 VAL A CA 1
ATOM 668 C C . VAL A 1 86 ? 29.125 -3.216 -22.295 1.00 63.50 86 VAL A C 1
ATOM 670 O O . VAL A 1 86 ? 29.962 -4.117 -22.334 1.00 63.50 86 VAL A O 1
ATOM 673 N N . LEU A 1 87 ? 29.204 -2.128 -23.060 1.00 58.34 87 LEU A N 1
ATOM 674 C CA . LEU A 1 87 ? 30.390 -1.796 -23.835 1.00 58.34 87 LEU A CA 1
ATOM 675 C C . LEU A 1 87 ? 31.523 -1.527 -22.843 1.00 58.34 87 LEU A C 1
ATOM 677 O O . LEU A 1 87 ? 31.722 -0.404 -22.384 1.00 58.34 87 LEU A O 1
ATOM 681 N N . VAL A 1 88 ? 32.236 -2.584 -22.463 1.00 67.62 88 VAL A N 1
ATOM 682 C CA . VAL A 1 88 ? 33.439 -2.475 -21.650 1.00 67.62 88 VAL A CA 1
ATOM 683 C C . VAL A 1 88 ? 34.529 -1.919 -22.565 1.00 67.62 88 VAL A C 1
ATOM 685 O O . VAL A 1 88 ? 34.844 -2.558 -23.574 1.00 67.62 88 VAL A O 1
ATOM 688 N N . PRO A 1 89 ? 35.122 -0.750 -22.264 1.00 64.94 89 PRO A N 1
ATOM 689 C CA . PRO A 1 89 ? 36.233 -0.239 -23.049 1.00 64.94 89 PRO A CA 1
ATOM 690 C C . PRO A 1 89 ? 37.396 -1.226 -22.935 1.00 64.94 89 PRO A C 1
ATOM 692 O O . PRO A 1 89 ? 38.012 -1.364 -21.880 1.00 64.94 89 PRO A O 1
ATOM 695 N N . THR A 1 90 ? 37.684 -1.950 -24.015 1.00 73.06 90 THR A N 1
ATOM 696 C CA . THR A 1 90 ? 38.836 -2.848 -24.055 1.00 73.06 90 THR A CA 1
ATOM 697 C C . THR A 1 90 ? 40.092 -1.991 -24.233 1.00 73.06 90 THR A C 1
ATOM 699 O O . THR A 1 90 ? 40.187 -1.249 -25.214 1.00 73.06 90 THR A O 1
ATOM 702 N N . PRO A 1 91 ? 41.066 -2.033 -23.309 1.00 73.00 91 PRO A N 1
ATOM 703 C CA . PRO A 1 91 ? 42.301 -1.279 -23.468 1.00 73.00 91 PRO A CA 1
ATOM 704 C C . PRO A 1 91 ? 43.061 -1.761 -24.714 1.00 73.00 91 PRO A C 1
ATOM 706 O O . PRO A 1 91 ? 43.196 -2.960 -24.958 1.00 73.00 91 PRO A O 1
ATOM 709 N N . ARG A 1 92 ? 43.598 -0.812 -25.494 1.00 70.88 92 ARG A N 1
ATOM 710 C CA . ARG A 1 92 ? 44.233 -1.008 -26.818 1.00 70.88 92 ARG A CA 1
ATOM 711 C C . ARG A 1 92 ? 45.294 -2.123 -26.874 1.00 70.88 92 ARG A C 1
ATOM 713 O O . ARG A 1 92 ? 45.497 -2.718 -27.927 1.00 70.88 92 ARG A O 1
ATOM 720 N N . ALA A 1 93 ? 45.941 -2.433 -25.749 1.00 68.50 93 ALA A N 1
ATOM 721 C CA . ALA A 1 93 ? 46.927 -3.510 -25.641 1.00 68.50 93 ALA A CA 1
ATOM 722 C C . ALA A 1 93 ? 46.312 -4.921 -25.762 1.00 68.50 93 ALA A C 1
ATOM 724 O O . ALA A 1 93 ? 46.905 -5.794 -26.390 1.00 68.50 93 ALA A O 1
ATOM 725 N N . GLN A 1 94 ? 45.107 -5.148 -25.225 1.00 64.44 94 GLN A N 1
ATOM 726 C CA . GLN A 1 94 ? 44.407 -6.436 -25.352 1.00 64.44 94 GLN A CA 1
ATOM 727 C C . GLN A 1 94 ? 43.875 -6.662 -26.771 1.00 64.44 94 GLN A C 1
ATOM 729 O O . GLN A 1 94 ? 43.886 -7.789 -27.262 1.00 64.44 94 GLN A O 1
ATOM 734 N N . GLN A 1 95 ? 43.475 -5.589 -27.456 1.00 63.28 95 GLN A N 1
ATOM 735 C CA . GLN A 1 95 ? 42.927 -5.656 -28.811 1.00 63.28 95 GLN A CA 1
ATOM 736 C C . GLN A 1 95 ? 43.955 -6.189 -29.828 1.00 63.28 95 GLN A C 1
ATOM 738 O O . GLN A 1 95 ? 43.612 -7.003 -30.684 1.00 63.28 95 GLN A O 1
ATOM 743 N N . GLN A 1 96 ? 45.231 -5.808 -29.688 1.00 64.44 96 GLN A N 1
ATOM 744 C CA . GLN A 1 96 ? 46.315 -6.313 -30.544 1.00 64.44 96 GLN A CA 1
ATOM 745 C C . GLN A 1 96 ? 46.604 -7.802 -30.307 1.00 64.44 96 GLN A C 1
ATOM 747 O O . GLN A 1 96 ? 46.850 -8.545 -31.256 1.00 64.44 96 GLN A O 1
ATOM 752 N N . GLN A 1 97 ? 46.515 -8.266 -29.059 1.00 63.84 97 GLN A N 1
ATO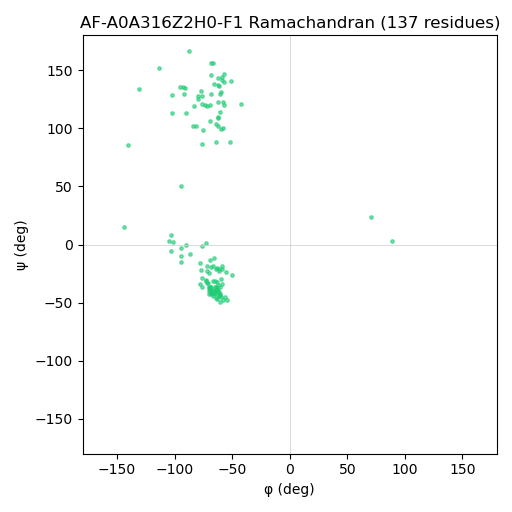M 753 C CA . GLN A 1 97 ? 46.757 -9.671 -28.720 1.00 63.84 97 GLN A CA 1
ATOM 754 C C . GLN A 1 97 ? 45.605 -10.586 -29.181 1.00 63.84 97 GLN A C 1
ATOM 756 O O . GLN A 1 97 ? 45.827 -11.741 -29.546 1.00 63.84 97 GLN A O 1
ATOM 761 N N . GLN A 1 98 ? 44.376 -10.062 -29.219 1.00 64.19 98 GLN A N 1
ATOM 762 C CA . GLN A 1 98 ? 43.193 -10.782 -29.694 1.00 64.19 98 GLN A CA 1
ATOM 763 C C . GLN A 1 98 ? 43.128 -10.852 -31.231 1.00 64.19 98 GLN A C 1
ATOM 765 O O . GLN A 1 98 ? 42.742 -11.887 -31.766 1.00 64.19 98 GLN A O 1
ATOM 770 N N . GLN A 1 99 ? 43.600 -9.818 -31.944 1.00 61.38 99 GLN A N 1
ATOM 771 C CA . GLN A 1 99 ? 43.760 -9.849 -33.407 1.00 61.38 99 GLN A CA 1
ATOM 772 C C . GLN A 1 99 ? 44.800 -10.884 -33.867 1.00 61.38 99 GLN A C 1
ATOM 774 O O . GLN A 1 99 ? 44.585 -11.555 -34.873 1.00 61.38 99 GLN A O 1
ATOM 779 N N . GLN A 1 100 ? 45.886 -11.076 -33.108 1.00 60.31 100 GLN A N 1
ATOM 780 C CA . GLN A 1 100 ? 46.896 -12.097 -33.418 1.00 60.31 100 GLN A CA 1
ATOM 781 C C . GLN A 1 100 ? 46.362 -13.526 -33.222 1.00 60.31 100 GLN A C 1
ATOM 783 O O . GLN A 1 100 ? 46.603 -14.381 -34.067 1.00 60.31 100 GLN A O 1
ATOM 788 N N . ARG A 1 101 ? 45.557 -13.779 -32.176 1.00 57.56 101 ARG A N 1
ATOM 789 C CA . ARG A 1 101 ? 44.901 -15.090 -31.978 1.00 57.56 101 ARG A CA 1
ATOM 790 C C . ARG A 1 101 ? 43.755 -15.358 -32.959 1.00 57.56 101 ARG A C 1
ATOM 792 O O . ARG A 1 101 ? 43.528 -16.509 -33.315 1.00 57.56 101 ARG A O 1
ATOM 799 N N . ALA A 1 102 ? 43.037 -14.323 -33.402 1.00 54.53 102 ALA A N 1
ATOM 800 C CA . ALA A 1 102 ? 41.956 -14.464 -34.380 1.00 54.53 102 ALA A CA 1
ATOM 801 C C . ALA A 1 102 ? 42.481 -14.803 -35.789 1.00 54.53 102 ALA A C 1
ATOM 803 O O . ALA A 1 102 ? 41.849 -15.581 -36.501 1.00 54.53 102 ALA A O 1
ATOM 804 N N . ALA A 1 103 ? 43.660 -14.296 -36.168 1.00 57.19 103 ALA A N 1
ATOM 805 C CA . ALA A 1 103 ? 44.300 -14.631 -37.443 1.00 57.19 103 ALA A CA 1
ATOM 806 C C . ALA A 1 103 ? 44.710 -16.116 -37.539 1.00 57.19 103 ALA A C 1
ATOM 808 O O . ALA A 1 103 ? 44.639 -16.701 -38.616 1.00 57.19 103 ALA A O 1
ATOM 809 N N . GLU A 1 104 ? 45.065 -16.752 -36.418 1.00 55.81 104 GLU A N 1
ATOM 810 C CA . GLU A 1 104 ? 45.404 -18.185 -36.364 1.00 55.81 104 GLU A CA 1
ATOM 811 C C . GLU A 1 104 ? 44.166 -19.106 -36.384 1.00 55.81 104 GLU A C 1
ATOM 813 O O . GLU A 1 104 ? 44.286 -20.292 -36.680 1.00 55.81 104 GLU A O 1
ATOM 818 N N . GLN A 1 105 ? 42.965 -18.577 -36.117 1.00 51.28 105 GLN A N 1
ATOM 819 C CA . GLN A 1 105 ? 41.701 -19.338 -36.118 1.00 51.28 105 GLN A CA 1
ATOM 820 C C . GLN A 1 105 ? 40.836 -19.108 -37.373 1.00 51.28 105 GLN A C 1
ATOM 822 O O . GLN A 1 105 ? 39.829 -19.792 -37.566 1.00 51.28 105 GLN A O 1
ATOM 827 N N . ALA A 1 106 ? 41.236 -18.189 -38.257 1.00 49.47 106 ALA A N 1
ATOM 828 C CA . ALA A 1 106 ? 40.465 -17.758 -39.427 1.00 49.47 106 ALA A CA 1
ATOM 829 C C . ALA A 1 106 ? 40.390 -18.779 -40.582 1.00 49.47 106 ALA A C 1
ATOM 831 O O . ALA A 1 106 ? 39.773 -18.493 -41.605 1.00 49.47 106 ALA A O 1
ATOM 832 N N . THR A 1 107 ? 40.978 -19.974 -40.464 1.00 54.25 107 THR A N 1
ATOM 833 C CA . THR A 1 107 ? 40.905 -20.972 -41.547 1.00 54.25 107 THR A CA 1
ATOM 834 C C . THR A 1 107 ? 39.663 -21.869 -41.492 1.00 54.25 107 THR A C 1
ATOM 836 O O . THR A 1 107 ? 39.461 -22.634 -42.431 1.00 54.25 107 THR A O 1
ATOM 839 N N . GLN A 1 108 ? 38.830 -21.830 -40.435 1.00 49.00 108 GLN A N 1
ATOM 840 C CA . GLN A 1 108 ? 37.732 -22.811 -40.282 1.00 49.00 108 GLN A CA 1
ATOM 841 C C . GLN A 1 108 ? 36.414 -22.304 -39.657 1.00 49.00 108 GLN A C 1
ATOM 843 O O . GLN A 1 108 ?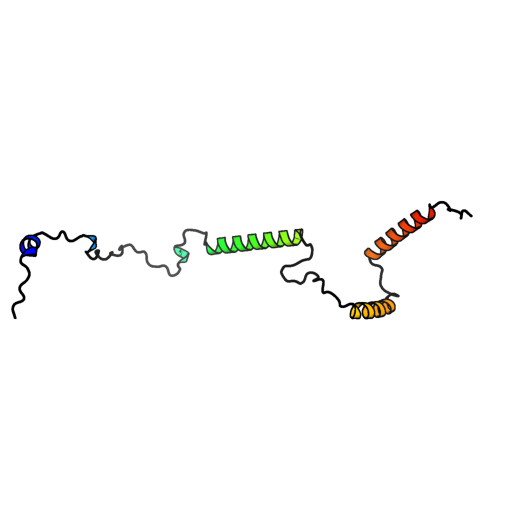 35.589 -23.132 -39.273 1.00 49.00 108 GLN A O 1
ATOM 848 N N . GLN A 1 109 ? 36.153 -20.995 -39.551 1.00 49.81 109 GLN A N 1
ATOM 849 C CA . GLN A 1 109 ? 34.835 -20.539 -39.072 1.00 49.81 109 GLN A CA 1
ATOM 850 C C . GLN A 1 109 ? 33.829 -20.331 -40.222 1.00 49.81 109 GLN A C 1
ATOM 852 O O . GLN A 1 109 ? 34.188 -19.753 -41.251 1.00 49.81 109 GLN A O 1
ATOM 857 N N . PRO A 1 110 ? 32.574 -20.807 -40.075 1.00 56.16 110 PRO A N 1
ATOM 858 C CA . PRO A 1 110 ? 31.520 -20.599 -41.062 1.00 56.16 110 PRO A CA 1
ATOM 859 C C . PRO A 1 110 ? 31.120 -19.118 -41.099 1.00 56.16 110 PRO A C 1
ATOM 861 O O . PRO A 1 110 ? 30.870 -18.514 -40.056 1.00 56.16 110 PRO A O 1
ATOM 864 N N . ARG A 1 111 ? 31.085 -18.547 -42.308 1.00 65.06 111 ARG A N 1
ATOM 865 C CA . ARG A 1 111 ? 30.825 -17.121 -42.561 1.00 65.06 111 ARG A CA 1
ATOM 866 C C . ARG A 1 111 ? 29.458 -16.703 -42.024 1.00 65.06 111 ARG A C 1
ATOM 868 O O . ARG A 1 111 ? 28.464 -17.391 -42.251 1.00 65.06 111 ARG A O 1
ATOM 875 N N . GLY A 1 112 ? 29.428 -15.596 -41.288 1.00 75.50 112 GLY A N 1
ATOM 876 C CA . GLY A 1 112 ? 28.209 -15.069 -40.681 1.00 75.50 112 GLY A CA 1
ATOM 877 C C . GLY A 1 112 ? 27.431 -14.143 -41.625 1.00 75.50 112 GLY A C 1
ATOM 878 O O . GLY A 1 112 ? 27.987 -13.649 -42.602 1.00 75.50 112 GLY A O 1
ATOM 879 N N . PRO A 1 113 ? 26.167 -13.812 -41.302 1.00 70.06 113 PRO A N 1
ATOM 880 C CA . PRO A 1 113 ? 25.328 -12.929 -42.122 1.00 70.06 113 PRO A CA 1
ATOM 881 C C . PRO A 1 113 ? 25.894 -11.506 -42.275 1.00 70.06 113 PRO A C 1
ATOM 883 O O . PRO A 1 113 ? 25.545 -10.800 -43.212 1.00 70.06 113 PRO A O 1
ATOM 886 N N . MET A 1 114 ? 26.784 -11.076 -41.376 1.00 66.75 114 MET A N 1
ATOM 887 C CA . MET A 1 114 ? 27.481 -9.792 -41.500 1.00 66.75 114 MET A CA 1
ATOM 888 C C . MET A 1 114 ? 28.603 -9.821 -42.549 1.00 66.75 114 MET A C 1
ATOM 890 O O . MET A 1 114 ? 28.858 -8.788 -43.161 1.00 66.75 114 MET A O 1
ATOM 894 N N . ASP A 1 115 ? 29.229 -10.977 -42.801 1.00 76.62 115 ASP A N 1
ATOM 895 C CA . ASP A 1 115 ? 30.268 -11.113 -43.834 1.00 76.62 115 ASP A CA 1
ATOM 896 C C . ASP A 1 115 ? 29.660 -11.016 -45.237 1.00 76.62 115 ASP A C 1
ATOM 898 O O . ASP A 1 115 ? 30.237 -10.387 -46.120 1.00 76.62 115 ASP A O 1
ATOM 902 N N . GLU A 1 116 ? 28.450 -11.553 -45.431 1.00 79.81 116 GLU A N 1
ATOM 903 C CA . GLU A 1 116 ? 27.721 -11.435 -46.701 1.00 79.81 116 GLU A CA 1
ATOM 904 C C . GLU A 1 116 ? 27.437 -9.973 -47.063 1.00 79.81 116 GLU A C 1
ATOM 906 O O . GLU A 1 116 ? 27.511 -9.590 -48.230 1.00 79.81 116 GLU A O 1
ATOM 911 N N . LEU A 1 117 ? 27.152 -9.135 -46.060 1.00 84.50 117 LEU A N 1
ATOM 912 C CA . LEU A 1 117 ? 26.917 -7.706 -46.263 1.00 84.50 117 LEU A CA 1
ATOM 913 C C . LEU A 1 117 ? 28.205 -6.964 -46.636 1.00 84.50 117 LEU A C 1
ATOM 915 O O . LEU A 1 117 ? 28.170 -6.068 -47.480 1.00 84.50 117 LEU A O 1
ATOM 919 N N . VAL A 1 118 ? 29.336 -7.344 -46.037 1.00 87.12 118 VAL A N 1
ATOM 920 C CA . VAL A 1 118 ? 30.654 -6.775 -46.353 1.00 87.12 118 VAL A CA 1
ATOM 921 C C . VAL A 1 118 ? 31.073 -7.145 -47.775 1.00 87.12 118 VAL A C 1
ATOM 923 O O . VAL A 1 118 ? 31.486 -6.267 -48.533 1.00 87.12 118 VAL A O 1
ATOM 926 N N . ASP A 1 119 ? 30.888 -8.405 -48.167 1.00 83.81 119 ASP A N 1
ATOM 927 C CA . ASP A 1 119 ? 31.149 -8.867 -49.532 1.00 83.81 119 ASP A CA 1
ATOM 928 C C . ASP A 1 119 ? 30.241 -8.148 -50.546 1.00 83.81 119 ASP A C 1
ATOM 930 O O . ASP A 1 119 ? 30.697 -7.737 -51.616 1.00 83.81 119 ASP A O 1
ATOM 934 N N . HIS A 1 120 ? 28.967 -7.921 -50.202 1.00 82.12 120 HIS A N 1
ATOM 935 C CA . HIS A 1 120 ? 28.036 -7.190 -51.064 1.00 82.12 120 HIS A CA 1
ATOM 936 C C . HIS A 1 120 ? 28.444 -5.723 -51.253 1.00 82.12 120 HIS A C 1
ATOM 938 O O . HIS A 1 120 ? 28.363 -5.193 -52.363 1.00 82.12 120 HIS A O 1
ATOM 944 N N . LEU A 1 121 ? 28.920 -5.070 -50.189 1.00 87.44 121 LEU A N 1
ATOM 945 C CA . LEU A 1 121 ? 29.400 -3.692 -50.255 1.00 87.44 121 LEU A CA 1
ATOM 946 C C . LEU A 1 121 ? 30.692 -3.588 -51.080 1.00 87.44 121 LEU A C 1
ATOM 948 O O . LEU A 1 121 ? 30.809 -2.704 -51.926 1.00 87.44 121 LEU A O 1
ATOM 952 N N . ALA A 1 122 ? 31.625 -4.524 -50.895 1.00 87.62 122 ALA A N 1
ATOM 953 C CA . ALA A 1 122 ? 32.859 -4.586 -51.675 1.00 87.62 122 ALA A CA 1
ATOM 954 C C . ALA A 1 122 ? 32.586 -4.827 -53.170 1.00 87.62 122 ALA A C 1
ATOM 956 O O . ALA A 1 122 ? 33.237 -4.238 -54.034 1.00 87.62 122 ALA A O 1
ATOM 957 N N . ALA A 1 123 ? 31.590 -5.658 -53.490 1.00 85.62 123 ALA A N 1
ATOM 958 C CA . ALA A 1 123 ? 31.172 -5.903 -54.865 1.00 85.62 123 ALA A CA 1
ATOM 959 C C . ALA A 1 123 ? 30.579 -4.651 -55.539 1.00 85.62 123 ALA A C 1
ATOM 961 O O . ALA A 1 123 ? 30.803 -4.439 -56.733 1.00 85.62 123 ALA A O 1
ATOM 962 N N . LEU A 1 124 ? 29.843 -3.816 -54.797 1.00 84.88 124 LEU A N 1
ATOM 963 C CA . LEU A 1 124 ? 29.327 -2.544 -55.312 1.00 84.88 124 LEU A CA 1
ATOM 964 C C . LEU A 1 124 ? 30.455 -1.538 -55.578 1.00 84.88 124 LEU A C 1
ATOM 966 O O . LEU A 1 124 ? 30.468 -0.917 -56.637 1.00 84.88 124 LEU A O 1
ATOM 970 N N . ASP A 1 125 ? 31.437 -1.448 -54.681 1.00 82.81 125 ASP A N 1
ATOM 971 C CA . ASP A 1 125 ? 32.575 -0.529 -54.822 1.00 82.81 125 ASP A CA 1
ATOM 972 C C . ASP A 1 125 ? 33.491 -0.916 -56.001 1.00 82.8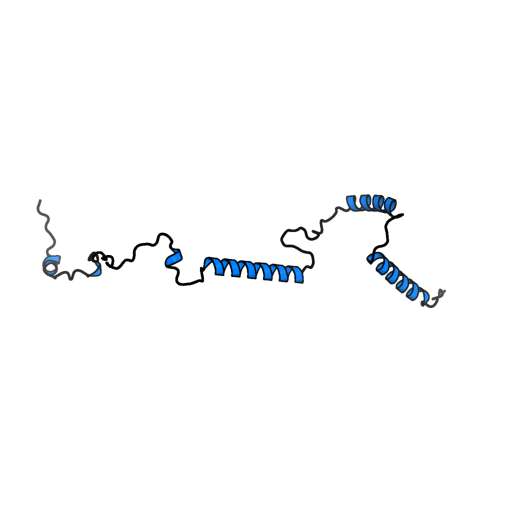1 125 ASP A C 1
ATOM 974 O O . ASP A 1 125 ? 33.903 -0.080 -56.807 1.00 82.81 125 ASP A O 1
ATOM 978 N N . ALA A 1 126 ? 33.725 -2.219 -56.197 1.00 81.56 126 ALA A N 1
ATOM 979 C CA . ALA A 1 126 ? 34.442 -2.725 -57.368 1.00 81.56 126 ALA A CA 1
ATOM 980 C C . ALA A 1 126 ? 33.708 -2.411 -58.686 1.00 81.56 126 ALA A C 1
ATOM 982 O O . ALA A 1 126 ? 34.337 -2.142 -59.715 1.00 81.56 126 ALA A O 1
ATOM 983 N N . LYS A 1 127 ? 32.370 -2.427 -58.665 1.00 79.12 127 LYS A N 1
ATOM 984 C CA . LYS A 1 127 ? 31.550 -2.097 -59.834 1.00 79.12 127 LYS A CA 1
ATOM 985 C C . LYS A 1 127 ? 31.631 -0.610 -60.175 1.00 79.12 127 LYS A C 1
ATOM 987 O O . LYS A 1 127 ? 31.766 -0.288 -61.356 1.00 79.12 127 LYS A O 1
ATOM 992 N N . ASP A 1 128 ? 31.632 0.268 -59.175 1.00 76.75 128 ASP A N 1
ATOM 993 C CA . ASP A 1 128 ? 31.815 1.709 -59.379 1.00 76.75 128 ASP A CA 1
ATOM 994 C C . ASP A 1 128 ? 33.210 2.043 -59.927 1.00 76.75 128 ASP A C 1
ATOM 996 O O . ASP A 1 128 ? 33.333 2.836 -60.863 1.00 76.75 128 ASP A O 1
ATOM 1000 N N . GLN A 1 129 ? 34.262 1.372 -59.448 1.00 71.69 129 GLN A N 1
ATOM 1001 C CA . GLN A 1 129 ? 35.626 1.581 -59.952 1.00 71.69 129 GLN A CA 1
ATOM 1002 C C . GLN A 1 129 ? 35.814 1.116 -61.404 1.00 71.69 129 GLN A C 1
ATOM 1004 O O . GLN A 1 129 ? 36.579 1.724 -62.153 1.00 71.69 129 GLN A O 1
ATOM 1009 N N . SER A 1 130 ? 35.086 0.085 -61.843 1.00 66.44 130 SER A N 1
ATOM 1010 C CA . SER A 1 130 ? 35.129 -0.378 -63.238 1.00 66.44 130 SER A CA 1
ATOM 1011 C C . SER A 1 130 ? 34.495 0.596 -64.244 1.00 66.44 130 SER A C 1
ATOM 1013 O O . SER A 1 130 ? 34.705 0.448 -65.447 1.00 66.44 130 SER A O 1
ATOM 1015 N N . ASN A 1 131 ? 33.740 1.595 -63.768 1.00 60.16 131 ASN A N 1
ATOM 1016 C CA . ASN A 1 131 ? 33.041 2.573 -64.603 1.00 60.16 131 ASN A CA 1
ATOM 1017 C C . ASN A 1 131 ? 33.741 3.949 -64.655 1.00 60.16 131 ASN A C 1
ATOM 1019 O O . ASN A 1 131 ? 33.191 4.909 -65.196 1.00 60.16 131 ASN A O 1
ATOM 1023 N N . ALA A 1 132 ? 34.954 4.070 -64.105 1.00 56.62 132 ALA A N 1
ATOM 1024 C CA . ALA A 1 132 ? 35.750 5.290 -64.198 1.00 56.62 132 ALA A CA 1
ATOM 1025 C C . ALA A 1 132 ? 36.461 5.381 -65.571 1.00 56.62 132 ALA A C 1
ATOM 1027 O O . ALA A 1 132 ? 37.193 4.459 -65.941 1.00 56.62 132 ALA A O 1
ATOM 1028 N N . PRO A 1 133 ? 36.293 6.469 -66.351 1.00 62.31 133 PRO A N 1
ATOM 1029 C CA . PRO A 1 133 ? 37.045 6.658 -67.591 1.00 62.31 133 PRO A CA 1
ATOM 1030 C C . PRO A 1 133 ? 38.538 6.901 -67.293 1.00 62.31 133 PRO A C 1
ATOM 1032 O O . PRO A 1 133 ? 38.861 7.551 -66.295 1.00 62.31 133 PRO A O 1
ATOM 1035 N N . PRO A 1 134 ? 39.470 6.436 -68.148 1.00 56.62 134 PRO A N 1
ATOM 1036 C CA . PRO A 1 134 ? 40.898 6.626 -67.917 1.00 56.62 134 PRO A CA 1
ATOM 1037 C C . PRO A 1 134 ? 41.276 8.105 -68.080 1.00 56.62 134 PRO A C 1
ATOM 1039 O O . PRO A 1 134 ? 41.361 8.625 -69.192 1.00 56.62 134 PRO A O 1
ATOM 1042 N N . SER A 1 135 ? 41.533 8.795 -66.969 1.00 63.34 135 SER A N 1
ATOM 1043 C CA . SER A 1 135 ? 42.177 10.109 -66.972 1.00 63.34 135 SER A CA 1
ATOM 1044 C C . SER A 1 135 ? 43.675 9.931 -67.242 1.00 63.34 135 SER A C 1
ATOM 1046 O O . SER A 1 135 ? 44.438 9.568 -66.345 1.00 63.34 135 SER A O 1
ATOM 1048 N N . GLY A 1 136 ? 44.083 10.133 -68.497 1.00 59.19 136 GLY A N 1
ATOM 1049 C CA . GLY A 1 136 ? 45.490 10.160 -68.906 1.00 59.19 136 GLY A CA 1
ATOM 1050 C C . GLY A 1 136 ? 46.242 11.387 -68.359 1.00 59.19 136 GLY A C 1
ATOM 1051 O O . GLY A 1 136 ? 45.611 12.402 -68.053 1.00 59.19 136 GLY A O 1
ATOM 1052 N N . PRO A 1 137 ? 47.580 11.319 -68.229 1.00 64.25 137 PRO A N 1
ATOM 1053 C CA . PRO A 1 137 ? 48.376 12.410 -67.679 1.00 64.25 137 PRO A CA 1
ATOM 1054 C C . PRO A 1 137 ? 48.542 13.532 -68.714 1.00 64.25 137 PRO A C 1
ATOM 1056 O O . PRO A 1 137 ? 48.963 13.284 -69.845 1.00 64.25 137 PRO A O 1
ATOM 1059 N N . LEU A 1 138 ? 48.228 14.770 -68.324 1.00 48.81 138 LEU A N 1
ATOM 1060 C CA . LEU A 1 138 ? 48.624 15.966 -69.067 1.00 48.81 138 LEU A CA 1
ATOM 1061 C C . LEU A 1 138 ? 50.057 16.340 -68.662 1.00 48.81 138 LEU A C 1
ATOM 1063 O O . LEU A 1 138 ? 50.327 16.561 -67.480 1.00 48.81 138 LEU A O 1
ATOM 1067 N N . PHE A 1 139 ? 50.941 16.334 -69.663 1.00 52.38 139 PHE A N 1
ATOM 1068 C CA . PHE A 1 139 ? 52.264 16.962 -69.656 1.00 52.38 139 PHE A CA 1
ATOM 1069 C C . PHE A 1 139 ? 52.165 18.481 -69.478 1.00 52.38 139 PHE A C 1
ATOM 1071 O O . PHE A 1 139 ? 51.170 19.063 -69.973 1.00 52.38 139 PHE A O 1
#

pLDDT: mean 71.94, std 12.46, range [38.5, 94.31]

Radius of gyration: 45.27 Å; Cα contacts (8 Å, |Δi|>4): 20; chains: 1; bounding box: 76×70×130 Å

Foldseek 3Di:
DDDDDDCPCVVVVPPPPPPDVVNDDDDDDDDDPPPDDDPPDPVVVCPDPDDVVVVVVVVVVVVVVVVQVVCCVVDPQDDPVRPRPDPDPDPPVVVVVVVVVVVVVPPDDDDDPVVVVVVVVVVVVVVVVVPDDDDDDDD

Organism: NCBI:txid58919